Protein AF-A0A1W1CQT5-F1 (afdb_monomer_lite)

Radius of gyration: 11.56 Å; chains: 1; bounding box: 23×23×27 Å

Structure (mmCIF, N/CA/C/O backbone):
data_AF-A0A1W1CQT5-F1
#
_entry.id   AF-A0A1W1CQT5-F1
#
loop_
_atom_site.group_PDB
_atom_sit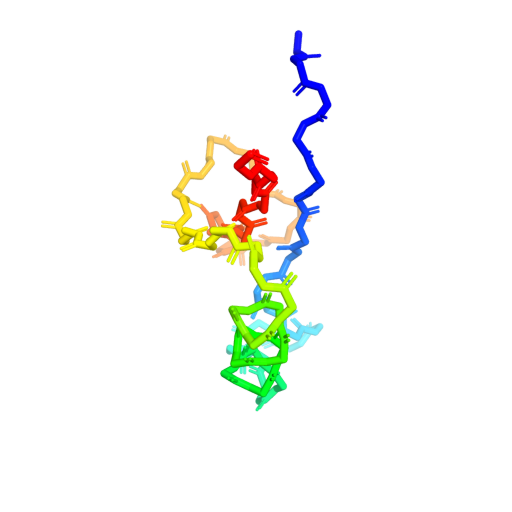e.id
_atom_site.type_symbol
_atom_site.label_atom_id
_atom_site.label_alt_id
_atom_site.label_comp_id
_atom_site.label_asym_id
_atom_site.label_entity_id
_atom_site.label_seq_id
_atom_site.pdbx_PDB_ins_code
_atom_site.Cartn_x
_atom_site.Cartn_y
_atom_site.Cartn_z
_atom_site.occupancy
_atom_site.B_iso_or_equiv
_atom_site.auth_seq_id
_atom_site.auth_comp_id
_atom_site.auth_asym_id
_atom_site.auth_atom_id
_atom_site.pdbx_PDB_model_num
ATOM 1 N N . MET A 1 1 ? 11.630 15.796 10.900 1.00 43.62 1 MET A N 1
ATOM 2 C CA . MET A 1 1 ? 11.098 14.575 10.263 1.00 43.62 1 MET A CA 1
ATOM 3 C C . MET A 1 1 ? 10.503 13.719 11.374 1.00 43.62 1 MET A C 1
ATOM 5 O O . MET A 1 1 ? 11.257 13.173 12.166 1.00 43.62 1 MET A O 1
ATOM 9 N N . LYS A 1 2 ? 9.177 13.747 11.565 1.00 40.62 2 LYS A N 1
ATOM 10 C CA . LYS A 1 2 ? 8.512 12.896 12.570 1.00 40.62 2 LYS A CA 1
ATOM 11 C C . LYS A 1 2 ? 8.550 11.465 12.025 1.00 40.62 2 LYS A C 1
ATOM 13 O O . LYS A 1 2 ? 8.246 11.274 10.854 1.00 40.62 2 LYS A O 1
ATOM 18 N N . LEU A 1 3 ? 9.003 10.507 12.831 1.00 46.72 3 LEU A N 1
ATOM 19 C CA . LEU A 1 3 ? 9.132 9.099 12.444 1.00 46.72 3 LEU A CA 1
ATOM 20 C C . LEU A 1 3 ? 7.741 8.463 12.361 1.00 46.72 3 LEU A C 1
ATOM 22 O O . LEU A 1 3 ? 7.221 7.917 13.329 1.00 46.72 3 LEU A O 1
ATOM 26 N N . GLU A 1 4 ? 7.127 8.598 11.194 1.00 56.28 4 GLU A N 1
ATOM 27 C CA . GLU A 1 4 ? 6.026 7.754 10.746 1.00 56.28 4 GLU A CA 1
ATOM 28 C C . GLU A 1 4 ? 6.684 6.455 10.243 1.00 56.28 4 GLU A C 1
ATOM 30 O O . GLU A 1 4 ? 7.726 6.512 9.587 1.00 56.28 4 GLU A O 1
ATOM 35 N N . ASN A 1 5 ? 6.170 5.277 10.605 1.00 63.59 5 ASN A N 1
ATOM 36 C CA . ASN A 1 5 ? 6.733 4.025 10.090 1.00 63.59 5 ASN A CA 1
ATOM 37 C C . ASN A 1 5 ? 6.334 3.907 8.623 1.00 63.59 5 ASN A C 1
ATOM 39 O O . ASN A 1 5 ? 5.151 3.751 8.324 1.00 63.59 5 ASN A O 1
ATOM 43 N N . ILE A 1 6 ? 7.318 4.035 7.737 1.00 64.62 6 ILE A N 1
ATOM 44 C CA . ILE A 1 6 ? 7.109 4.154 6.304 1.00 64.62 6 ILE A CA 1
ATOM 45 C C . ILE A 1 6 ? 7.827 2.991 5.602 1.00 64.62 6 ILE A C 1
ATOM 47 O O . ILE A 1 6 ? 9.038 2.825 5.746 1.00 64.62 6 ILE A O 1
ATOM 51 N N . VAL A 1 7 ? 7.080 2.183 4.845 1.00 67.25 7 VAL A N 1
ATOM 52 C CA . VAL A 1 7 ? 7.599 1.023 4.094 1.00 67.25 7 VAL A CA 1
ATOM 53 C C . VAL A 1 7 ? 7.392 1.196 2.590 1.00 67.25 7 VAL A C 1
ATOM 55 O O . VAL A 1 7 ? 6.360 1.714 2.157 1.00 67.25 7 VAL A O 1
ATOM 58 N N . SER A 1 8 ? 8.383 0.765 1.799 1.00 72.19 8 SER A N 1
ATOM 59 C CA . SER A 1 8 ? 8.295 0.742 0.333 1.00 72.19 8 SER A CA 1
ATOM 60 C C . SER A 1 8 ? 7.150 -0.162 -0.119 1.00 72.19 8 SER A C 1
ATOM 62 O O . SER A 1 8 ? 6.997 -1.278 0.382 1.00 72.19 8 SER A O 1
ATOM 64 N N . LEU A 1 9 ? 6.368 0.313 -1.088 1.00 85.56 9 LEU A N 1
ATOM 65 C CA . LEU A 1 9 ? 5.279 -0.457 -1.692 1.00 85.56 9 LEU A CA 1
ATOM 66 C C . LEU A 1 9 ? 5.729 -1.325 -2.868 1.00 85.56 9 LEU A C 1
ATOM 68 O O . LEU A 1 9 ? 4.916 -2.086 -3.396 1.00 85.56 9 LEU A O 1
ATOM 72 N N . LEU A 1 10 ? 6.989 -1.206 -3.290 1.00 86.25 10 LEU A N 1
ATOM 73 C CA . LEU A 1 10 ? 7.515 -1.893 -4.463 1.00 86.25 10 LEU A CA 1
ATOM 74 C C . LEU A 1 10 ? 8.425 -3.066 -4.091 1.00 86.25 10 LEU A C 1
ATOM 76 O O . LEU A 1 10 ? 9.134 -3.039 -3.084 1.00 86.25 10 LEU A O 1
ATOM 80 N N . THR A 1 11 ? 8.418 -4.089 -4.941 1.00 85.56 11 THR A N 1
ATOM 81 C CA . THR A 1 11 ? 9.422 -5.152 -4.981 1.00 85.56 11 THR A CA 1
ATOM 82 C C . THR A 1 11 ? 10.755 -4.609 -5.509 1.00 85.56 11 THR A C 1
ATOM 84 O O . THR A 1 11 ? 10.831 -3.517 -6.079 1.00 85.56 11 THR A O 1
ATOM 87 N N . LEU A 1 12 ? 11.815 -5.416 -5.408 1.00 85.00 12 LEU A N 1
ATOM 88 C CA . LEU A 1 12 ? 13.112 -5.117 -6.031 1.00 85.00 12 LEU A CA 1
ATOM 89 C C . LEU A 1 12 ? 13.035 -5.017 -7.569 1.00 85.00 12 LEU A C 1
ATOM 91 O O . LEU A 1 12 ? 13.897 -4.396 -8.183 1.00 85.00 12 LEU A O 1
ATOM 95 N N . THR A 1 13 ? 12.004 -5.605 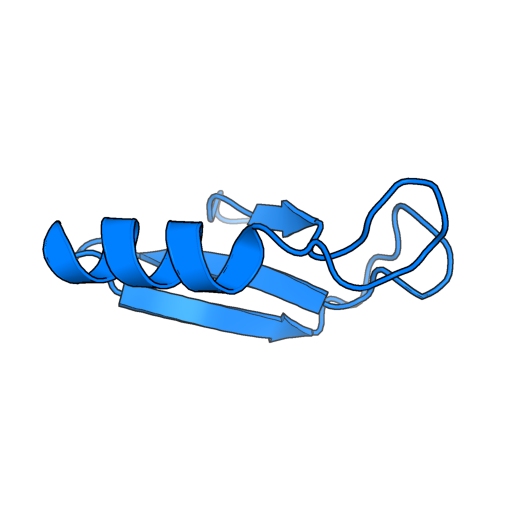-8.191 1.00 88.56 13 THR A N 1
ATOM 96 C CA . THR A 1 13 ? 11.721 -5.520 -9.637 1.00 88.56 13 THR A CA 1
ATOM 97 C C . THR A 1 13 ? 10.851 -4.321 -10.013 1.00 88.56 13 THR A C 1
ATOM 99 O O . THR A 1 13 ? 10.484 -4.176 -11.175 1.00 88.56 13 THR A O 1
ATOM 102 N N . ASN A 1 14 ? 10.571 -3.424 -9.060 1.00 85.19 14 ASN A N 1
ATOM 103 C CA . ASN A 1 14 ? 9.778 -2.210 -9.262 1.00 85.19 14 ASN A CA 1
ATOM 104 C C . ASN A 1 14 ? 8.283 -2.454 -9.519 1.00 85.19 14 ASN A C 1
ATOM 106 O O . ASN A 1 14 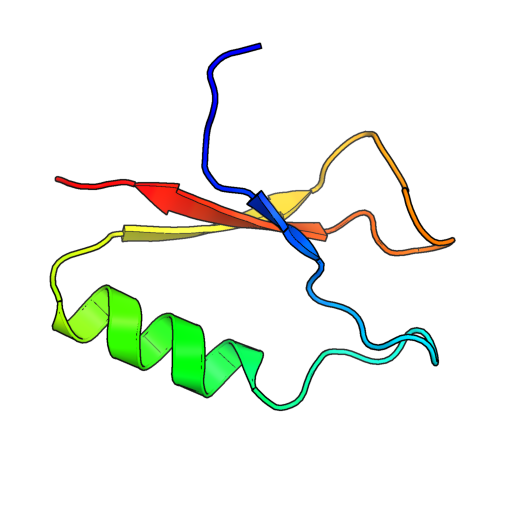? 7.591 -1.609 -10.084 1.00 85.19 14 ASN A O 1
ATOM 110 N N . GLU A 1 15 ? 7.779 -3.601 -9.077 1.00 89.06 15 GLU A N 1
ATOM 111 C CA . GLU A 1 15 ? 6.367 -3.964 -9.157 1.00 89.06 15 GLU A CA 1
ATOM 112 C C . GLU A 1 15 ? 5.693 -3.733 -7.808 1.00 89.06 15 GLU A C 1
ATOM 114 O O . GLU A 1 15 ? 6.338 -3.809 -6.762 1.00 89.06 15 GLU A O 1
ATOM 119 N N . ARG A 1 16 ? 4.383 -3.469 -7.795 1.00 87.69 16 ARG A N 1
ATOM 120 C CA . ARG A 1 16 ? 3.645 -3.345 -6.533 1.00 87.69 16 ARG A CA 1
ATOM 121 C C . ARG A 1 16 ? 3.751 -4.655 -5.757 1.00 87.69 16 ARG A C 1
ATOM 123 O O . ARG A 1 16 ? 3.457 -5.722 -6.289 1.00 87.69 16 ARG A O 1
ATOM 130 N N . SER A 1 17 ? 4.158 -4.569 -4.493 1.00 89.38 17 SER A N 1
ATOM 131 C CA . SER A 1 17 ? 4.308 -5.754 -3.658 1.00 89.38 17 SER A CA 1
ATOM 132 C C . SER A 1 17 ? 2.952 -6.460 -3.501 1.00 89.38 17 SER A C 1
ATOM 134 O O . SER A 1 17 ? 1.965 -5.828 -3.107 1.00 89.38 17 SER A O 1
ATOM 136 N N . PRO A 1 18 ? 2.879 -7.777 -3.766 1.00 90.56 18 PRO A N 1
ATOM 137 C CA . PRO A 1 18 ? 1.628 -8.534 -3.685 1.00 90.56 18 PRO A CA 1
ATOM 138 C C . PRO A 1 18 ? 1.121 -8.675 -2.243 1.00 90.56 18 PRO A C 1
ATOM 140 O O . PRO A 1 18 ? -0.015 -9.080 -2.010 1.00 90.56 18 PRO A O 1
ATOM 143 N N . HIS A 1 19 ? 1.953 -8.341 -1.255 1.00 90.69 19 HIS A N 1
ATOM 144 C CA . HIS A 1 19 ? 1.614 -8.448 0.160 1.00 90.69 19 HIS A CA 1
ATOM 145 C C . HIS A 1 19 ? 0.982 -7.174 0.732 1.00 90.69 19 HIS A C 1
ATOM 147 O O . HIS A 1 19 ? 0.482 -7.216 1.857 1.00 90.69 19 HIS A O 1
ATOM 153 N N . ILE A 1 20 ? 0.971 -6.060 -0.013 1.00 90.31 20 ILE A N 1
ATOM 154 C CA . ILE A 1 20 ? 0.511 -4.757 0.495 1.00 90.31 20 ILE A CA 1
ATOM 155 C C . ILE A 1 20 ? -0.930 -4.819 0.992 1.00 90.31 20 ILE A C 1
ATOM 157 O O . ILE A 1 20 ? -1.198 -4.416 2.121 1.00 90.31 20 ILE A O 1
ATOM 161 N N . ASP A 1 21 ? -1.842 -5.408 0.223 1.00 91.88 21 ASP A N 1
ATOM 162 C CA . ASP A 1 21 ? -3.253 -5.467 0.619 1.00 91.88 21 ASP A CA 1
ATOM 163 C C . ASP A 1 21 ? -3.485 -6.381 1.830 1.00 91.88 21 ASP A C 1
ATOM 165 O O . ASP A 1 21 ? -4.412 -6.175 2.614 1.00 91.88 21 ASP A O 1
ATOM 169 N N . THR A 1 22 ? -2.654 -7.409 2.002 1.00 94.06 22 THR A N 1
ATOM 170 C CA . THR A 1 22 ? -2.707 -8.290 3.177 1.00 94.06 22 THR A CA 1
ATOM 171 C C . THR A 1 22 ? -2.199 -7.566 4.422 1.00 94.06 22 THR A C 1
ATOM 173 O O . THR A 1 22 ? -2.842 -7.633 5.468 1.00 94.06 22 THR A O 1
ATOM 176 N N . VAL A 1 23 ? -1.093 -6.826 4.307 1.00 92.19 23 VAL A N 1
ATOM 177 C CA . VAL A 1 23 ? -0.531 -6.026 5.407 1.00 92.19 23 VAL A CA 1
ATOM 178 C C . VAL A 1 23 ? -1.492 -4.911 5.818 1.00 92.19 23 VAL A C 1
ATOM 180 O O . VAL A 1 23 ? -1.763 -4.762 7.008 1.00 92.19 23 VAL A O 1
ATOM 183 N N . ILE A 1 24 ? -2.065 -4.178 4.856 1.00 93.31 24 ILE A N 1
ATOM 184 C CA . ILE A 1 24 ? -3.062 -3.128 5.115 1.00 93.31 24 ILE A CA 1
ATOM 185 C C . ILE A 1 24 ? -4.245 -3.700 5.897 1.00 93.31 24 ILE A C 1
ATOM 187 O O . ILE A 1 24 ? -4.587 -3.176 6.955 1.00 93.31 24 ILE A O 1
ATOM 191 N N . ARG A 1 25 ? -4.826 -4.813 5.430 1.00 95.00 25 ARG A N 1
ATOM 192 C CA . ARG A 1 25 ? -5.959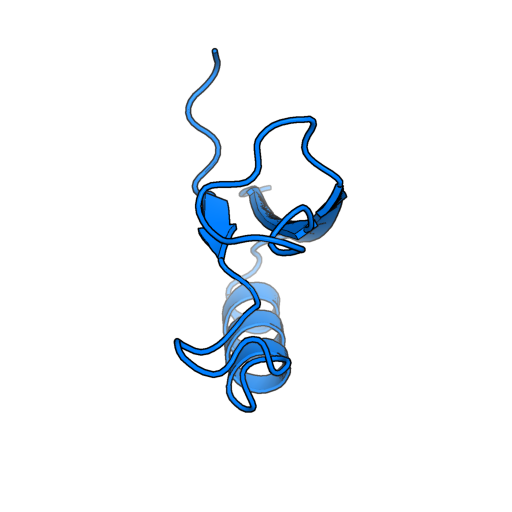 -5.457 6.112 1.00 95.00 25 ARG A CA 1
ATOM 193 C C . ARG A 1 25 ? -5.605 -5.914 7.524 1.00 95.00 25 ARG A C 1
ATOM 195 O O . ARG A 1 25 ? -6.401 -5.719 8.437 1.00 95.00 25 ARG A O 1
ATOM 202 N N . HIS A 1 26 ? -4.420 -6.490 7.718 1.00 94.81 26 HIS A N 1
ATOM 203 C CA . HIS A 1 26 ? -3.964 -6.917 9.040 1.00 94.81 26 HIS A CA 1
ATOM 204 C C . HIS A 1 26 ? -3.814 -5.733 10.006 1.00 94.81 26 HIS A C 1
ATOM 206 O O . HIS A 1 26 ? -4.295 -5.794 11.133 1.00 94.81 26 HIS A O 1
ATOM 212 N N . LEU A 1 27 ? -3.206 -4.633 9.553 1.00 92.31 27 LE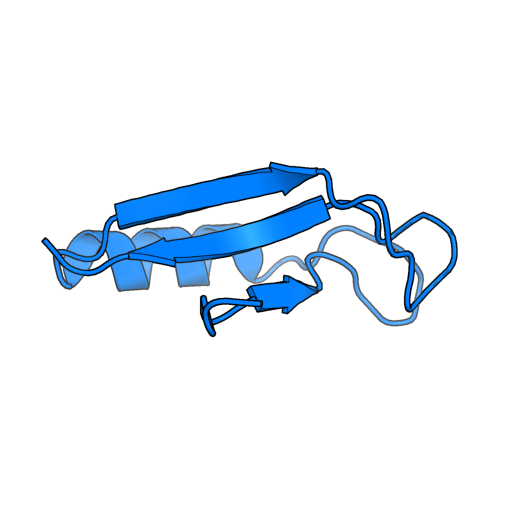U A N 1
ATOM 213 C CA . LEU A 1 27 ? -3.031 -3.418 10.352 1.00 92.31 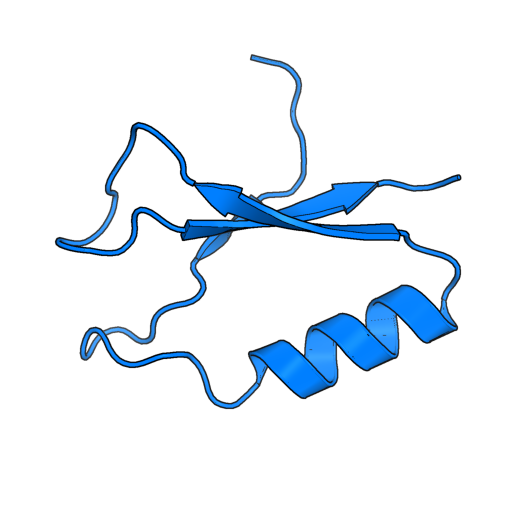27 LEU A CA 1
ATOM 214 C C . LEU A 1 27 ? -4.373 -2.762 10.696 1.00 92.31 27 LEU A C 1
ATOM 216 O O . LEU A 1 27 ? -4.596 -2.389 11.846 1.00 92.31 27 LEU A O 1
ATOM 220 N N . GLN A 1 28 ? -5.286 -2.671 9.728 1.00 93.44 28 GLN A N 1
ATOM 221 C CA . GLN A 1 28 ? -6.634 -2.140 9.943 1.00 93.44 28 GLN A CA 1
ATOM 222 C C . GLN A 1 28 ? -7.424 -2.988 10.947 1.00 93.44 28 GLN A C 1
ATOM 224 O O . GLN A 1 28 ? -8.062 -2.440 11.843 1.00 93.44 28 GLN A O 1
ATOM 229 N N . ALA A 1 29 ? -7.321 -4.318 10.867 1.00 95.50 29 ALA A N 1
ATOM 230 C CA . ALA A 1 29 ? -7.927 -5.227 11.842 1.00 95.50 29 ALA A CA 1
ATOM 231 C C . ALA A 1 29 ? -7.354 -5.063 13.264 1.00 95.50 29 ALA A C 1
ATOM 233 O O . ALA A 1 29 ? -8.031 -5.382 14.238 1.00 95.50 29 ALA A O 1
ATOM 234 N N . GLN A 1 30 ? -6.133 -4.540 13.399 1.00 94.19 30 GLN A N 1
ATOM 235 C CA . GLN A 1 30 ? -5.509 -4.210 14.685 1.00 94.19 30 GLN A CA 1
ATOM 236 C C . GLN A 1 30 ? -5.835 -2.791 15.184 1.00 94.19 30 GLN A C 1
ATOM 238 O O . GLN A 1 30 ? -5.279 -2.361 16.194 1.00 94.19 30 GLN A O 1
ATOM 243 N N . GLY A 1 31 ? -6.717 -2.055 14.499 1.00 93.81 31 GLY A N 1
ATOM 244 C CA . GLY A 1 31 ? -7.084 -0.684 14.862 1.00 93.81 31 GLY A CA 1
ATOM 245 C C . GLY A 1 31 ? -6.064 0.372 14.427 1.00 93.81 31 GLY A C 1
ATOM 246 O O . GLY A 1 31 ? -6.123 1.510 14.887 1.00 93.81 31 GLY A O 1
ATOM 247 N N . CYS A 1 32 ? -5.120 0.027 13.547 1.00 92.81 32 CYS A N 1
ATOM 248 C CA . CYS A 1 32 ? -4.230 1.010 12.939 1.00 92.81 32 CYS A CA 1
ATOM 249 C C . CYS A 1 32 ? -4.906 1.655 11.726 1.00 92.81 32 CYS A C 1
ATOM 251 O O . CYS A 1 32 ? -5.486 0.976 10.876 1.00 92.81 32 CYS A O 1
ATOM 253 N N . HIS A 1 33 ? -4.749 2.966 11.587 1.00 92.75 33 HIS A N 1
ATOM 254 C CA . HIS A 1 33 ? -5.068 3.652 10.348 1.00 92.75 33 HIS A CA 1
ATOM 255 C C . HIS A 1 33 ? -3.891 3.530 9.373 1.00 92.75 33 HIS A C 1
ATOM 257 O O . HIS A 1 33 ? -2.721 3.556 9.766 1.00 92.75 33 HIS A O 1
ATOM 263 N N . THR A 1 34 ? -4.210 3.338 8.096 1.00 92.62 34 THR A N 1
ATOM 264 C CA . THR A 1 34 ? -3.236 3.109 7.026 1.00 92.62 34 THR A CA 1
ATOM 265 C C . THR A 1 34 ? -3.566 3.994 5.834 1.00 92.62 34 THR A C 1
ATOM 267 O O . THR A 1 34 ? -4.722 4.076 5.424 1.00 92.62 34 THR A O 1
ATOM 270 N N . GLU A 1 35 ? -2.550 4.639 5.273 1.00 92.69 35 GLU A N 1
ATOM 271 C CA . GLU A 1 35 ? -2.677 5.551 4.135 1.00 92.69 35 GLU A CA 1
ATOM 272 C C . GLU A 1 35 ? -1.497 5.338 3.182 1.00 92.69 35 GLU A C 1
ATOM 274 O O . GLU A 1 35 ? -0.359 5.196 3.624 1.00 92.69 35 GLU A O 1
ATOM 279 N N . ILE A 1 36 ? -1.744 5.312 1.872 1.00 91.12 36 ILE A N 1
ATOM 280 C CA . ILE A 1 36 ? -0.665 5.352 0.880 1.00 91.12 36 ILE A CA 1
ATOM 281 C C . ILE A 1 36 ? -0.395 6.814 0.554 1.00 91.12 36 ILE A C 1
ATOM 283 O O . ILE A 1 36 ? -1.265 7.501 0.023 1.00 91.12 36 ILE A O 1
ATOM 287 N N . VAL A 1 37 ? 0.815 7.274 0.856 1.00 90.75 37 VAL A N 1
ATOM 288 C CA . VAL A 1 37 ? 1.230 8.659 0.635 1.00 90.75 37 VAL A CA 1
ATOM 289 C C . VAL A 1 37 ? 2.335 8.723 -0.404 1.00 90.75 37 VAL A C 1
ATOM 291 O O . VAL A 1 37 ? 3.237 7.882 -0.420 1.00 90.75 37 VAL A O 1
ATOM 294 N N . ARG A 1 38 ? 2.288 9.750 -1.256 1.00 87.56 38 ARG A N 1
ATOM 295 C CA . ARG A 1 38 ? 3.410 10.073 -2.135 1.00 87.56 38 ARG A CA 1
ATOM 296 C C . ARG A 1 38 ? 4.486 10.822 -1.364 1.00 87.56 38 ARG A C 1
ATOM 298 O O . ARG A 1 38 ? 4.188 11.773 -0.644 1.00 87.56 38 ARG A O 1
ATOM 305 N N . THR A 1 39 ? 5.734 10.416 -1.535 1.00 83.12 39 THR A N 1
ATOM 306 C CA . THR A 1 39 ? 6.902 11.036 -0.915 1.00 83.12 39 THR A CA 1
ATOM 307 C C . THR A 1 39 ? 7.771 11.684 -1.989 1.00 83.12 39 THR A C 1
ATOM 309 O O . THR A 1 39 ? 7.867 11.213 -3.119 1.00 83.12 39 THR A O 1
ATOM 312 N N . GLY A 1 40 ? 8.429 12.793 -1.645 1.00 80.50 40 GLY A N 1
ATOM 313 C CA . GLY A 1 40 ? 9.403 13.441 -2.533 1.00 80.50 40 GLY A CA 1
ATOM 314 C C . GLY A 1 40 ? 10.755 12.719 -2.598 1.00 80.50 40 GLY A C 1
ATOM 315 O O . GLY A 1 40 ? 11.707 13.269 -3.141 1.00 80.50 40 GLY A O 1
ATOM 316 N N . TYR A 1 41 ? 10.864 11.536 -1.990 1.00 78.19 41 TYR A N 1
ATOM 317 C CA . TYR A 1 41 ? 12.092 10.761 -1.884 1.00 78.19 41 TYR A CA 1
ATOM 318 C C . TYR A 1 41 ? 11.899 9.389 -2.527 1.00 78.19 41 TYR A C 1
ATOM 320 O O . TYR A 1 41 ? 11.032 8.627 -2.109 1.00 78.19 41 TYR A O 1
ATOM 328 N N . GLU A 1 42 ? 12.748 9.069 -3.501 1.00 78.50 42 GLU A N 1
ATOM 329 C CA . GLU A 1 42 ? 12.757 7.784 -4.198 1.00 78.50 42 GLU A CA 1
ATOM 330 C C . GLU A 1 42 ? 14.009 6.995 -3.803 1.00 78.50 42 GLU A C 1
ATOM 332 O O . GLU A 1 42 ? 15.101 7.244 -4.312 1.00 78.50 42 GLU A O 1
ATOM 337 N N . PHE A 1 43 ? 13.859 6.030 -2.891 1.00 74.19 43 PHE A N 1
ATOM 338 C CA . PHE A 1 43 ? 14.945 5.090 -2.569 1.00 74.19 43 PHE A CA 1
ATOM 339 C C . PHE A 1 43 ? 15.264 4.169 -3.759 1.00 74.19 43 PHE A C 1
ATOM 341 O O . PHE A 1 43 ? 16.415 3.822 -4.011 1.00 74.19 43 PHE A O 1
ATOM 348 N N . GLN A 1 44 ? 14.226 3.801 -4.509 1.00 79.62 44 GLN A N 1
ATOM 349 C CA . GLN A 1 44 ? 14.282 3.067 -5.767 1.00 79.62 44 GLN A CA 1
ATOM 350 C C . GLN A 1 44 ? 13.519 3.883 -6.811 1.00 79.62 44 GLN A C 1
ATOM 352 O O . GLN A 1 44 ? 12.516 4.512 -6.481 1.00 79.62 44 GLN A O 1
ATOM 357 N N . LYS A 1 45 ? 13.984 3.890 -8.063 1.00 82.31 45 LYS A N 1
ATOM 358 C CA . LYS A 1 45 ? 13.369 4.674 -9.145 1.00 82.31 45 LYS A CA 1
ATOM 359 C C . LYS A 1 45 ? 11.880 4.344 -9.273 1.00 82.31 45 LYS A C 1
ATOM 361 O O . LYS A 1 45 ? 11.551 3.214 -9.604 1.00 82.31 45 LYS A O 1
ATOM 366 N N . GLY A 1 46 ? 10.995 5.316 -9.068 1.00 82.94 46 GLY A N 1
ATOM 367 C CA . GLY A 1 46 ? 9.541 5.111 -9.091 1.00 82.94 46 GLY A CA 1
ATOM 368 C C . GLY A 1 46 ? 8.923 4.623 -7.773 1.00 82.94 46 GLY A C 1
ATOM 369 O O . GLY A 1 46 ? 7.701 4.575 -7.669 1.00 82.94 46 GLY A O 1
ATOM 370 N N . ALA A 1 47 ? 9.722 4.332 -6.741 1.00 84.50 47 ALA A N 1
ATOM 371 C CA . ALA A 1 47 ? 9.253 4.070 -5.378 1.00 84.50 47 ALA A CA 1
ATOM 372 C C . ALA A 1 47 ? 8.985 5.388 -4.633 1.00 84.50 47 ALA A C 1
ATOM 374 O O . ALA A 1 47 ? 9.614 5.683 -3.618 1.00 84.50 47 ALA A O 1
ATOM 375 N N . ASN A 1 48 ? 8.064 6.189 -5.169 1.00 86.94 48 ASN A N 1
ATOM 376 C CA . ASN A 1 48 ? 7.636 7.472 -4.601 1.00 86.94 48 ASN A CA 1
ATOM 377 C C . ASN A 1 48 ? 6.330 7.370 -3.811 1.00 86.94 48 ASN A C 1
ATOM 379 O O . ASN A 1 48 ? 5.746 8.388 -3.455 1.00 86.94 48 ASN A O 1
ATOM 383 N N . GLU A 1 49 ? 5.859 6.156 -3.543 1.00 88.31 49 GLU A N 1
ATOM 384 C CA . GLU A 1 49 ? 4.698 5.886 -2.707 1.00 88.31 49 GLU A CA 1
ATOM 385 C C . GLU A 1 49 ? 5.112 5.004 -1.541 1.00 88.31 49 GLU A C 1
ATOM 387 O O . GLU A 1 49 ? 5.870 4.040 -1.696 1.00 88.31 49 GLU A O 1
ATOM 392 N N . MET A 1 50 ? 4.602 5.328 -0.358 1.00 89.31 50 MET A N 1
ATOM 393 C CA . MET A 1 50 ? 4.915 4.589 0.850 1.00 89.31 50 MET A CA 1
ATOM 394 C C . MET A 1 50 ? 3.678 4.419 1.733 1.00 89.31 50 MET A C 1
ATOM 396 O O . MET A 1 50 ? 2.766 5.249 1.710 1.00 89.31 50 MET A O 1
ATOM 400 N N . LEU A 1 51 ? 3.635 3.336 2.515 1.00 91.00 51 LEU A N 1
ATOM 401 C CA . LEU A 1 51 ? 2.555 3.116 3.480 1.00 91.00 51 LEU A CA 1
ATOM 402 C C . LEU A 1 51 ? 2.830 3.908 4.758 1.00 91.00 51 LEU A C 1
ATOM 404 O O . LEU A 1 51 ? 3.806 3.632 5.452 1.00 91.00 51 LEU A O 1
ATOM 408 N N . LYS A 1 52 ? 1.944 4.838 5.092 1.00 90.31 52 LYS A N 1
ATOM 409 C CA . LYS A 1 52 ? 1.885 5.521 6.380 1.00 90.31 52 LYS A CA 1
ATOM 410 C C . LYS A 1 52 ? 0.979 4.741 7.326 1.00 90.31 52 LYS A C 1
ATOM 412 O O . LYS A 1 52 ? -0.147 4.397 6.972 1.00 90.31 52 LYS A O 1
ATOM 417 N N . ILE A 1 53 ? 1.469 4.483 8.537 1.00 92.12 53 ILE A N 1
ATOM 418 C CA . ILE A 1 53 ? 0.730 3.782 9.592 1.00 92.12 53 ILE A CA 1
ATOM 419 C C . ILE A 1 53 ? 0.605 4.712 10.798 1.00 92.12 53 ILE A C 1
ATOM 421 O O . ILE A 1 53 ? 1.615 5.177 11.332 1.00 92.12 53 ILE A O 1
ATOM 425 N N . THR A 1 54 ? -0.620 4.956 11.253 1.00 90.50 54 THR A N 1
ATOM 426 C CA . THR A 1 54 ? -0.905 5.748 12.455 1.00 90.50 54 THR A CA 1
ATOM 427 C C . THR A 1 54 ? -1.751 4.941 13.435 1.00 90.50 54 THR A C 1
ATOM 429 O O . THR A 1 54 ? -2.650 4.194 13.049 1.00 90.50 54 THR A O 1
ATOM 432 N N . ARG A 1 55 ? -1.444 5.058 14.731 1.00 81.31 55 ARG A N 1
ATOM 433 C CA . ARG A 1 55 ? -2.321 4.552 15.794 1.00 81.31 55 ARG A CA 1
ATOM 434 C C . ARG A 1 55 ? -3.325 5.636 16.159 1.00 81.31 55 ARG A C 1
ATOM 436 O O . ARG A 1 55 ? -2.941 6.804 16.228 1.00 81.31 55 ARG A O 1
ATOM 443 N N . THR A 1 56 ? -4.579 5.229 16.335 1.00 60.59 56 THR A N 1
ATOM 444 C CA . THR A 1 56 ? -5.620 6.081 16.926 1.00 60.59 56 THR A CA 1
ATOM 445 C C . THR A 1 56 ? -5.410 6.186 18.430 1.00 60.59 56 THR A C 1
ATOM 447 O O . THR A 1 56 ? -4.898 5.201 19.014 1.00 60.59 56 THR A O 1
#

pLDDT: mean 83.46, std 13.06, range [40.62, 95.5]

Sequence (56 aa):
MKLENIVSLLTLTNERSPHIDTVIRHLQAQGCHTEIVRTGYEFQKGANEMLKITRT

Secondary structure (DSSP, 8-state):
----EEEE-B-TTSSBPTTHHHHHHHHHHTTEEEEEEE-S--SSTT--EEEEEEE-

Foldseek 3Di:
DPDFPKDFQADPVRHGDPCVVVVCVVLVVVQKDKDWDAAPDPPDVNSRIIIGIHHD

Organism: NCBI:txid652676